Protein AF-A0A1C4EZI8-F1 (afdb_monomer_lite)

Radius of gyration: 22.58 Å; chains: 1; bounding box: 58×62×44 Å

Secondary structure (DSSP, 8-state):
-----------------------SSSSHHHHHHHHHHHHHHHTT---SS-HHHHHHHHHHHHHHHHHHHHHHHHHHTTT---HHHHHHHHHHHHHHHHHHHHHHHHH---HHHHHHHHHHHHHHHHHHHTS----HHHHHHHTT-

Structure (mmCIF, N/CA/C/O backbone):
data_AF-A0A1C4EZI8-F1
#
_entry.id   AF-A0A1C4EZI8-F1
#
loop_
_atom_site.group_PDB
_atom_site.id
_atom_site.type_symbol
_atom_site.label_atom_id
_atom_site.label_alt_id
_atom_site.label_comp_id
_atom_site.label_asym_id
_atom_site.label_entity_id
_atom_site.label_seq_id
_atom_site.pdbx_PDB_ins_code
_atom_site.Cartn_x
_atom_site.Cartn_y
_atom_site.Cartn_z
_atom_site.occupancy
_atom_site.B_iso_or_equiv
_atom_site.auth_seq_id
_atom_site.auth_comp_id
_atom_site.auth_asym_id
_atom_site.au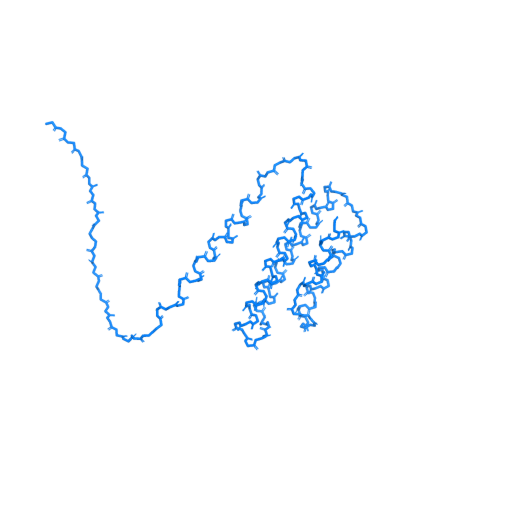th_atom_id
_atom_site.pdbx_PDB_model_num
ATOM 1 N N . MET A 1 1 ? 45.283 51.430 19.081 1.00 36.25 1 MET A N 1
ATOM 2 C CA . MET A 1 1 ? 44.035 50.821 19.601 1.00 36.25 1 MET A CA 1
ATOM 3 C C . MET A 1 1 ? 43.509 49.841 18.570 1.00 36.25 1 MET A C 1
ATOM 5 O O . MET A 1 1 ? 43.370 50.274 17.438 1.00 36.25 1 MET A O 1
ATOM 9 N N . LYS A 1 2 ? 43.105 48.635 19.016 1.00 31.86 2 LYS A N 1
ATOM 10 C CA . LYS A 1 2 ? 42.211 47.680 18.315 1.00 31.86 2 LYS A CA 1
ATOM 11 C C . LYS A 1 2 ? 42.808 47.044 17.046 1.00 31.86 2 LYS A C 1
ATOM 13 O O . LYS A 1 2 ? 43.626 47.663 16.393 1.00 31.86 2 LYS A O 1
ATOM 18 N N . LYS A 1 3 ? 42.437 45.855 16.580 1.00 32.88 3 LYS A N 1
ATOM 19 C CA . LYS A 1 3 ? 41.748 44.633 17.045 1.00 32.88 3 LYS A CA 1
ATOM 20 C C . LYS A 1 3 ? 41.974 43.638 15.880 1.00 32.88 3 LYS A C 1
ATOM 22 O O . LYS A 1 3 ? 42.198 44.068 14.754 1.00 32.88 3 LYS A O 1
ATOM 27 N N . TYR A 1 4 ? 41.919 42.347 16.189 1.00 38.25 4 TYR A N 1
ATOM 28 C CA . TYR A 1 4 ? 41.767 41.187 15.298 1.00 38.25 4 TYR A CA 1
ATOM 29 C C . TYR A 1 4 ? 41.019 41.446 13.975 1.00 38.25 4 TYR A C 1
ATOM 31 O O . TYR A 1 4 ? 40.077 42.234 13.969 1.00 38.25 4 TYR 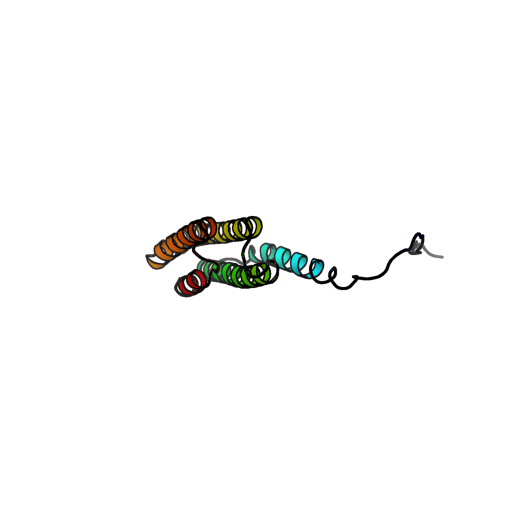A O 1
ATOM 39 N N . LEU A 1 5 ? 41.303 40.666 12.925 1.00 30.03 5 LEU A N 1
ATOM 40 C CA . LEU A 1 5 ? 40.493 39.488 12.560 1.00 30.03 5 LEU A CA 1
ATOM 41 C C . LEU A 1 5 ? 40.970 38.904 11.219 1.00 30.03 5 LEU A C 1
ATOM 43 O O . LEU A 1 5 ? 41.176 39.617 10.243 1.00 30.03 5 LEU A O 1
ATOM 47 N N . ILE A 1 6 ? 41.160 37.589 11.219 1.00 46.81 6 ILE A N 1
ATOM 48 C CA . ILE A 1 6 ? 41.520 36.754 10.075 1.00 46.81 6 ILE A CA 1
ATOM 49 C C . ILE A 1 6 ? 40.318 36.666 9.123 1.00 46.81 6 ILE A C 1
ATOM 51 O O . ILE A 1 6 ? 39.214 36.366 9.571 1.00 46.81 6 ILE A O 1
ATOM 55 N N . LEU A 1 7 ? 40.543 36.851 7.820 1.00 29.22 7 LEU A N 1
ATOM 56 C CA . LEU A 1 7 ? 39.623 36.412 6.770 1.00 29.22 7 LEU A CA 1
ATOM 57 C C . LEU A 1 7 ? 40.448 35.695 5.694 1.00 29.22 7 LEU A C 1
ATOM 59 O O . LEU A 1 7 ? 41.115 36.329 4.879 1.00 29.22 7 LEU A O 1
ATOM 63 N N . ILE A 1 8 ? 40.470 34.364 5.756 1.00 42.50 8 ILE A N 1
ATOM 64 C CA . ILE A 1 8 ? 41.073 33.511 4.729 1.00 42.50 8 ILE A CA 1
ATOM 65 C C . ILE A 1 8 ? 39.942 33.093 3.804 1.00 42.50 8 ILE A C 1
ATOM 67 O O . ILE A 1 8 ? 39.140 32.253 4.190 1.00 42.50 8 ILE A O 1
ATOM 71 N N . THR A 1 9 ? 39.910 33.629 2.592 1.00 43.56 9 THR A N 1
ATOM 72 C CA . THR A 1 9 ? 39.248 32.974 1.457 1.00 43.56 9 THR A CA 1
ATOM 73 C C . THR A 1 9 ? 39.896 33.456 0.164 1.00 43.56 9 THR A C 1
ATOM 75 O O . THR A 1 9 ? 39.441 34.421 -0.442 1.00 43.56 9 THR A O 1
ATOM 78 N N . SER A 1 10 ? 40.958 32.763 -0.242 1.00 32.59 10 SER A N 1
ATOM 79 C CA . SER A 1 10 ? 41.497 32.774 -1.608 1.00 32.59 10 SER A CA 1
ATOM 80 C C . SER A 1 10 ? 41.903 31.325 -1.893 1.00 32.59 10 SER A C 1
ATOM 82 O O . SER A 1 10 ? 42.758 30.792 -1.195 1.00 32.59 10 SER A O 1
ATOM 84 N N . ILE A 1 11 ? 41.099 30.552 -2.623 1.00 44.12 11 ILE A N 1
ATOM 85 C CA . ILE A 1 11 ? 41.038 30.464 -4.092 1.00 44.12 11 ILE A CA 1
ATOM 86 C C . ILE A 1 11 ? 42.355 29.953 -4.704 1.00 44.12 11 ILE A C 1
ATOM 88 O O . ILE A 1 11 ? 43.402 30.578 -4.558 1.00 44.12 11 ILE A O 1
ATOM 92 N N . SER A 1 12 ? 42.187 28.867 -5.473 1.00 41.97 12 SER A N 1
ATOM 93 C CA . SER A 1 12 ? 43.045 28.298 -6.528 1.00 41.97 12 SER A CA 1
ATOM 94 C C . SER A 1 12 ? 44.045 27.206 -6.146 1.00 41.97 12 SER A C 1
ATOM 96 O O . SER A 1 12 ? 45.030 27.469 -5.468 1.00 41.97 12 SER A O 1
ATOM 98 N N . LEU A 1 13 ? 43.858 26.013 -6.730 1.00 34.16 13 LEU A N 1
ATOM 99 C CA . LEU A 1 13 ? 44.668 25.517 -7.866 1.00 34.16 13 LEU A CA 1
ATOM 100 C C . LEU A 1 13 ? 44.028 24.209 -8.408 1.00 34.16 13 LEU A C 1
ATOM 102 O O . LEU A 1 13 ? 43.772 23.307 -7.622 1.00 34.16 13 LEU A O 1
ATOM 106 N N . PHE A 1 14 ? 43.530 24.145 -9.658 1.00 38.84 14 PHE A N 1
ATOM 107 C CA . PHE A 1 14 ? 44.264 23.805 -10.909 1.00 38.84 14 PHE A CA 1
ATOM 108 C C . PHE A 1 14 ? 44.932 22.411 -10.803 1.00 38.84 14 PHE A C 1
ATOM 110 O O . PHE A 1 14 ? 45.728 22.214 -9.898 1.00 38.84 14 PHE A O 1
ATOM 117 N N . LEU A 1 15 ? 44.689 21.375 -11.622 1.00 38.09 15 LEU A N 1
ATOM 118 C CA . LEU A 1 15 ? 44.482 21.181 -13.076 1.00 38.09 15 LEU A CA 1
ATOM 119 C C . LEU A 1 15 ? 43.837 19.779 -13.283 1.00 38.09 15 LEU A C 1
ATOM 121 O O . LEU A 1 15 ? 43.924 18.956 -12.384 1.00 38.09 15 LEU A O 1
ATOM 125 N N . GLY A 1 16 ? 43.231 19.384 -14.405 1.00 32.84 16 GLY A N 1
ATOM 126 C CA . GLY A 1 16 ? 43.373 19.852 -15.777 1.00 32.84 16 GLY A CA 1
ATOM 127 C C . GLY A 1 16 ? 42.277 19.290 -16.695 1.00 32.84 16 GLY A C 1
ATOM 128 O O . GLY A 1 16 ? 41.612 18.306 -16.388 1.00 32.84 16 GLY A O 1
ATOM 129 N N . LEU A 1 17 ? 42.103 19.994 -17.811 1.00 42.28 17 LEU A N 1
ATOM 130 C CA . LEU A 1 17 ? 41.133 19.783 -18.885 1.00 42.28 17 LEU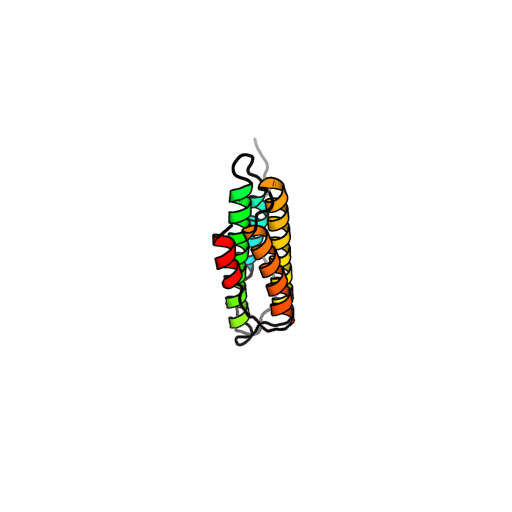 A CA 1
ATOM 131 C C . LEU A 1 17 ? 41.415 18.520 -19.717 1.00 42.28 17 LEU A C 1
ATOM 133 O O . LEU A 1 17 ? 42.571 18.260 -20.035 1.00 42.28 17 LEU A O 1
ATOM 137 N N . THR A 1 18 ? 40.365 17.828 -20.180 1.00 43.34 18 THR A N 1
ATOM 138 C CA . THR A 1 18 ? 40.073 17.584 -21.617 1.00 43.34 18 THR A CA 1
ATOM 139 C C . THR A 1 18 ? 38.711 16.881 -21.808 1.00 43.34 18 THR A C 1
ATOM 141 O O . THR A 1 18 ? 38.456 15.879 -21.155 1.00 43.34 18 THR A O 1
ATOM 144 N N . GLY A 1 19 ? 37.886 17.401 -22.736 1.00 33.75 19 GLY A N 1
ATOM 145 C CA . GLY A 1 19 ? 36.657 16.785 -23.294 1.00 33.75 19 GLY A CA 1
ATOM 146 C C . GLY A 1 19 ? 35.383 17.066 -22.485 1.00 33.75 19 GLY A C 1
ATOM 147 O O . GLY A 1 19 ? 35.177 16.435 -21.465 1.00 33.75 19 GLY A O 1
ATOM 148 N N . CYS A 1 20 ? 34.657 18.162 -22.723 1.00 42.28 20 CYS A N 1
ATOM 149 C CA . CYS A 1 20 ? 33.568 18.328 -23.704 1.00 42.28 20 CYS A CA 1
ATOM 150 C C . CYS A 1 20 ? 32.371 17.385 -23.466 1.00 42.28 20 CYS A C 1
ATOM 152 O O . CYS A 1 20 ? 32.491 16.181 -23.662 1.00 42.28 20 CYS A O 1
ATOM 154 N N . ASP A 1 21 ? 31.255 18.034 -23.129 1.00 43.88 21 ASP A N 1
ATOM 155 C CA . ASP A 1 21 ? 29.858 17.590 -23.053 1.00 43.88 21 ASP A CA 1
ATOM 156 C C . ASP A 1 21 ? 29.365 16.911 -21.756 1.00 43.88 21 ASP A C 1
ATOM 158 O O . ASP A 1 21 ? 30.046 16.115 -21.124 1.00 43.88 21 ASP A O 1
ATOM 162 N N . ASP A 1 22 ? 28.158 17.334 -21.359 1.00 43.84 22 ASP A N 1
ATOM 163 C CA . ASP A 1 22 ? 27.300 16.860 -20.260 1.00 43.84 22 ASP A CA 1
ATOM 164 C C . ASP A 1 22 ? 27.519 17.425 -18.843 1.00 43.84 22 ASP A C 1
ATOM 166 O O . ASP A 1 22 ? 27.624 16.713 -17.847 1.00 43.84 22 ASP A O 1
ATOM 170 N N . ALA A 1 23 ? 27.460 18.756 -18.717 1.00 45.12 23 ALA A N 1
ATOM 171 C CA . ALA A 1 23 ? 27.257 19.445 -17.433 1.00 45.12 23 ALA A CA 1
ATOM 172 C C . ALA A 1 23 ? 25.806 19.934 -17.228 1.00 45.12 23 ALA A C 1
ATOM 174 O O . ALA A 1 23 ? 25.604 21.021 -16.686 1.00 45.12 23 ALA A O 1
ATOM 175 N N . HIS A 1 24 ? 24.797 19.166 -17.660 1.00 41.69 24 HIS A N 1
ATOM 176 C CA . HIS A 1 24 ? 23.386 19.547 -17.476 1.00 41.69 24 HIS A CA 1
ATOM 177 C C . HIS A 1 24 ? 22.555 18.662 -16.528 1.00 41.69 24 HIS A C 1
ATOM 179 O O . HIS A 1 24 ? 21.533 19.146 -16.046 1.00 41.69 24 HIS A O 1
ATOM 185 N N . ASP A 1 25 ? 23.023 17.475 -16.123 1.00 47.84 25 ASP A N 1
ATOM 186 C CA . ASP A 1 25 ? 22.173 16.534 -15.360 1.00 47.84 25 ASP A CA 1
ATOM 187 C C . ASP A 1 25 ? 22.507 16.361 -13.870 1.00 47.84 25 ASP A C 1
ATOM 189 O O . ASP A 1 25 ? 21.792 15.677 -13.137 1.00 47.84 25 ASP A O 1
ATOM 193 N N . GLN A 1 26 ? 23.538 17.028 -13.345 1.00 44.41 26 GLN A N 1
ATOM 194 C CA . GLN A 1 26 ? 23.938 16.831 -11.940 1.00 44.41 26 GLN A CA 1
ATOM 195 C C . GLN A 1 26 ? 23.260 17.777 -10.931 1.00 44.41 26 GLN A C 1
ATOM 197 O O . GLN A 1 26 ? 23.328 17.551 -9.719 1.00 44.41 26 GLN A O 1
ATOM 202 N N . ALA A 1 27 ? 22.563 18.816 -11.400 1.00 41.97 27 ALA A N 1
ATOM 203 C CA . ALA A 1 27 ? 21.893 19.780 -10.524 1.00 41.97 27 ALA A CA 1
ATOM 204 C C . ALA A 1 27 ? 20.515 19.300 -10.031 1.00 41.97 27 ALA A C 1
ATOM 206 O O . ALA A 1 27 ? 20.077 19.714 -8.959 1.00 41.97 27 ALA A O 1
ATOM 207 N N . ASN A 1 28 ? 19.848 18.395 -10.758 1.00 39.81 28 ASN A N 1
ATOM 208 C CA . ASN A 1 28 ? 18.471 18.005 -10.434 1.00 39.81 28 ASN A CA 1
ATOM 209 C C . ASN A 1 28 ? 18.385 16.881 -9.382 1.00 39.81 28 ASN A C 1
ATOM 211 O O . ASN A 1 28 ? 17.415 16.798 -8.630 1.00 39.81 28 ASN A O 1
ATOM 215 N N . ASN A 1 29 ? 19.434 16.060 -9.261 1.00 46.97 29 ASN A N 1
ATOM 216 C CA . ASN A 1 29 ? 19.462 14.927 -8.326 1.00 46.97 29 ASN A CA 1
ATOM 217 C C . ASN A 1 29 ? 19.900 15.305 -6.895 1.00 46.97 29 ASN A C 1
ATOM 219 O O . ASN A 1 29 ? 19.608 14.593 -5.933 1.00 46.97 29 ASN A O 1
ATOM 223 N N . THR A 1 30 ? 20.572 16.450 -6.734 1.00 36.09 30 THR A N 1
ATOM 224 C CA . THR A 1 30 ? 21.056 16.927 -5.423 1.00 36.09 30 THR A CA 1
ATOM 225 C C . THR A 1 30 ? 19.992 17.748 -4.680 1.00 36.09 30 THR A C 1
ATOM 227 O O . THR A 1 30 ? 19.939 17.739 -3.449 1.00 36.09 30 THR A O 1
ATOM 230 N N . ILE A 1 31 ? 19.098 18.416 -5.417 1.00 43.56 31 ILE A N 1
ATOM 231 C CA . ILE A 1 31 ? 18.042 19.259 -4.838 1.00 43.56 31 ILE A CA 1
ATOM 232 C C . ILE A 1 31 ? 16.848 18.400 -4.373 1.00 43.56 31 ILE A C 1
ATOM 234 O O . ILE A 1 31 ? 16.380 18.592 -3.255 1.00 43.56 31 ILE A O 1
ATOM 238 N N . LYS A 1 32 ? 16.444 17.360 -5.126 1.00 42.97 32 LYS A N 1
ATOM 239 C CA . LYS A 1 32 ? 15.343 16.452 -4.725 1.00 42.97 32 LYS A CA 1
ATOM 240 C C . LYS A 1 32 ? 15.624 15.646 -3.442 1.00 42.97 32 LYS A C 1
ATOM 242 O O . LYS A 1 32 ? 14.764 15.560 -2.570 1.00 42.97 32 LYS A O 1
ATOM 247 N N . ASN A 1 33 ? 16.843 15.124 -3.272 1.00 44.75 33 ASN A N 1
ATOM 248 C CA . ASN A 1 33 ? 17.201 14.285 -2.113 1.00 44.75 33 ASN A CA 1
ATOM 249 C C . ASN A 1 33 ? 17.286 15.048 -0.775 1.00 44.75 33 ASN A C 1
ATOM 251 O O . ASN A 1 33 ? 17.175 14.452 0.301 1.00 44.75 33 ASN A O 1
ATOM 255 N N . THR A 1 34 ? 17.499 16.365 -0.818 1.00 38.19 34 THR A N 1
ATOM 256 C CA . THR A 1 34 ? 17.635 17.190 0.395 1.00 38.19 34 THR A CA 1
ATOM 257 C C . THR A 1 34 ? 16.265 17.567 0.974 1.00 38.19 34 THR A C 1
ATOM 259 O O . THR A 1 34 ? 16.104 17.618 2.196 1.00 38.19 34 THR A O 1
ATOM 262 N N . ASP A 1 35 ? 15.250 17.735 0.123 1.00 43.72 35 ASP A N 1
ATOM 263 C CA . ASP A 1 35 ? 13.887 18.065 0.550 1.00 43.72 35 ASP A CA 1
ATOM 264 C C . ASP A 1 35 ? 13.111 16.830 1.038 1.00 43.72 35 ASP A C 1
ATOM 266 O O . ASP A 1 35 ? 12.433 16.899 2.065 1.00 43.72 35 ASP A O 1
ATOM 270 N N . GLN A 1 36 ? 13.295 15.661 0.412 1.00 45.19 36 GLN A N 1
ATOM 271 C CA . GLN A 1 36 ? 12.641 14.412 0.839 1.00 45.19 36 GLN A CA 1
ATOM 272 C C . GLN A 1 36 ? 13.071 13.956 2.246 1.00 45.19 36 GLN A C 1
ATOM 274 O O . GLN A 1 36 ? 12.238 13.547 3.062 1.00 45.19 36 GLN A O 1
ATOM 279 N N . ASN A 1 37 ? 14.357 14.095 2.585 1.00 40.94 37 ASN A N 1
ATOM 280 C CA . ASN A 1 37 ? 14.862 13.767 3.923 1.00 40.94 37 ASN A CA 1
ATOM 281 C C . ASN A 1 37 ? 14.383 14.764 4.997 1.00 40.94 37 ASN A C 1
ATOM 283 O O . ASN A 1 37 ? 14.125 14.373 6.139 1.00 40.94 37 ASN A O 1
ATOM 287 N N . ASN A 1 38 ? 14.191 16.038 4.640 1.00 40.84 38 ASN A N 1
ATOM 288 C CA . ASN A 1 38 ? 13.640 17.047 5.549 1.00 40.84 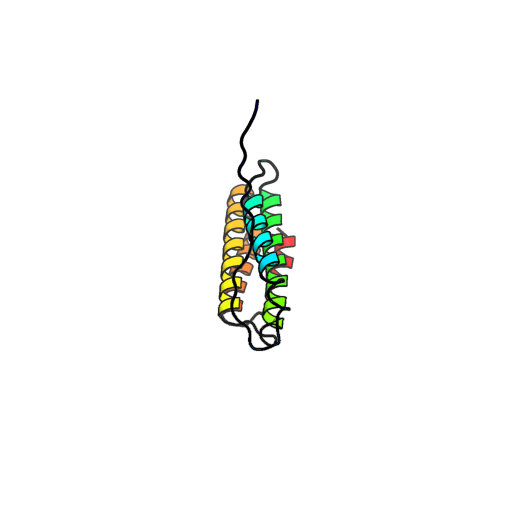38 ASN A CA 1
ATOM 289 C C . ASN A 1 38 ? 12.126 16.892 5.768 1.00 40.84 38 ASN A C 1
ATOM 291 O O . ASN A 1 38 ? 11.644 17.161 6.871 1.00 40.84 38 ASN A O 1
ATOM 295 N N . ILE A 1 39 ? 11.380 16.401 4.773 1.00 46.59 39 ILE A N 1
ATOM 296 C CA . ILE A 1 39 ? 9.953 16.070 4.915 1.00 46.59 39 ILE A CA 1
ATOM 297 C C . ILE A 1 39 ? 9.777 14.851 5.833 1.00 46.59 39 ILE A C 1
ATOM 299 O O . ILE A 1 39 ? 9.007 14.928 6.791 1.00 46.59 39 ILE A O 1
ATOM 303 N N . LYS A 1 40 ? 10.557 13.773 5.636 1.00 48.69 40 LYS A N 1
ATOM 304 C CA . LYS A 1 40 ? 10.527 12.582 6.514 1.00 48.69 40 LYS A CA 1
ATOM 305 C C . LYS A 1 40 ? 10.837 12.920 7.986 1.00 48.69 40 LYS A C 1
ATOM 307 O O . LYS A 1 40 ? 10.296 12.276 8.882 1.00 48.69 40 LYS A O 1
ATOM 312 N N . THR A 1 41 ? 11.650 13.950 8.248 1.00 43.16 41 THR A N 1
ATOM 313 C CA . THR A 1 41 ? 12.110 14.305 9.607 1.00 43.16 41 THR A CA 1
ATOM 314 C C . THR A 1 41 ? 11.209 15.323 10.330 1.00 43.16 41 THR A C 1
ATOM 316 O O . THR A 1 41 ? 10.998 15.200 11.535 1.00 43.16 41 THR A O 1
ATOM 319 N N . ASN A 1 42 ? 10.620 16.303 9.629 1.00 40.38 42 ASN A N 1
ATOM 320 C CA . ASN A 1 42 ? 9.789 17.353 10.255 1.00 40.38 42 ASN A CA 1
ATOM 321 C C . ASN A 1 42 ? 8.368 16.902 10.640 1.00 40.38 42 ASN A C 1
ATOM 323 O O . ASN A 1 42 ? 7.675 17.576 11.402 1.00 40.38 42 ASN A O 1
ATOM 327 N N . ILE A 1 43 ? 7.939 15.748 10.140 1.00 53.03 43 ILE A N 1
ATOM 328 C CA . ILE A 1 43 ? 6.591 15.199 10.304 1.00 53.03 43 ILE A CA 1
ATOM 329 C C . ILE A 1 43 ? 6.339 14.593 11.708 1.00 53.03 43 ILE A C 1
ATOM 331 O O . ILE A 1 43 ? 5.198 14.508 12.158 1.00 53.03 43 ILE A O 1
ATOM 335 N N . ALA A 1 44 ? 7.386 14.240 12.461 1.00 47.22 44 ALA A N 1
ATOM 336 C CA . ALA A 1 44 ? 7.270 13.517 13.735 1.00 47.22 44 ALA A CA 1
ATOM 337 C C . ALA A 1 44 ? 6.820 14.350 14.966 1.00 47.22 44 ALA A C 1
ATOM 339 O O . ALA A 1 44 ? 6.642 13.775 16.038 1.00 47.22 44 ALA A O 1
ATOM 340 N N . ASN A 1 45 ? 6.635 15.674 14.856 1.00 41.88 45 ASN A N 1
ATOM 341 C CA . ASN A 1 45 ? 6.682 16.580 16.020 1.00 41.88 45 ASN A CA 1
ATOM 342 C C . ASN A 1 45 ? 5.424 17.433 16.334 1.00 41.88 45 ASN A C 1
ATOM 344 O O . ASN A 1 45 ? 5.581 18.495 16.932 1.00 41.88 45 ASN A O 1
ATOM 348 N N . ASN A 1 46 ? 4.179 17.029 16.023 1.00 41.72 46 ASN A N 1
ATOM 349 C CA . ASN A 1 46 ? 3.005 17.839 16.435 1.00 41.72 46 ASN A CA 1
ATOM 350 C C . ASN A 1 46 ? 1.854 17.065 17.116 1.00 41.72 46 ASN A C 1
ATOM 352 O O . ASN A 1 46 ? 1.177 16.252 16.498 1.00 41.72 46 ASN A O 1
ATOM 356 N N . GLN A 1 47 ? 1.626 17.378 18.400 1.00 44.22 47 GLN A N 1
ATOM 357 C CA . GLN A 1 47 ? 0.818 16.666 19.407 1.00 44.22 47 GLN A CA 1
ATOM 358 C C . GLN A 1 47 ? -0.712 16.948 19.400 1.00 44.22 47 GLN A C 1
ATOM 360 O O . GLN A 1 47 ? -1.135 18.094 19.517 1.00 44.22 47 GLN A O 1
ATOM 365 N N . SER A 1 48 ? -1.516 15.868 19.496 1.00 51.72 48 SER A N 1
ATOM 366 C CA . SER A 1 48 ? -2.456 15.565 20.613 1.00 51.72 48 SER A CA 1
ATOM 367 C C . SER A 1 48 ? -3.987 15.770 20.492 1.00 51.72 48 SER A C 1
ATOM 369 O O . SER A 1 48 ? -4.703 15.587 21.473 1.00 51.72 48 SER A O 1
ATOM 371 N N . SER A 1 49 ? -4.556 16.002 19.314 1.00 47.25 49 SER A N 1
ATOM 372 C CA . SER A 1 49 ? -5.992 15.695 19.060 1.00 47.25 49 SER A CA 1
ATOM 373 C C . SER A 1 49 ? -6.252 15.240 17.624 1.00 47.25 49 SER A C 1
ATOM 375 O O . SER A 1 49 ? -7.384 14.947 17.247 1.00 47.25 49 SER A O 1
ATOM 377 N N . ASN A 1 50 ? -5.190 15.188 16.826 1.00 62.72 50 ASN A N 1
ATOM 378 C CA . ASN A 1 50 ? -5.235 15.024 15.386 1.00 62.72 50 ASN A CA 1
ATOM 379 C C . ASN A 1 50 ? -4.399 13.820 14.940 1.00 62.72 50 ASN A C 1
ATOM 381 O O . ASN A 1 50 ? -4.163 13.662 13.756 1.00 62.72 50 ASN A O 1
ATOM 385 N N . ASP A 1 51 ? -3.920 12.983 15.867 1.00 81.19 51 ASP A N 1
ATOM 386 C CA . ASP A 1 51 ? -2.959 11.923 15.556 1.00 81.19 51 ASP A CA 1
ATOM 387 C C . ASP A 1 51 ? -3.524 10.910 14.543 1.00 81.19 51 ASP A C 1
ATOM 389 O O . ASP A 1 51 ? -2.791 10.427 13.694 1.00 81.19 51 ASP A O 1
ATOM 393 N N . VAL A 1 52 ? -4.826 10.605 14.601 1.00 86.88 52 VAL A N 1
ATOM 394 C CA . VAL A 1 52 ? -5.502 9.708 13.643 1.00 86.88 52 VAL A CA 1
ATOM 395 C C . VAL A 1 52 ? -5.527 10.325 12.242 1.00 86.88 52 VAL A C 1
ATOM 397 O O . VAL A 1 52 ? -5.086 9.694 11.288 1.00 86.88 52 VAL A O 1
ATOM 400 N N . GLU A 1 53 ? -5.984 11.568 12.110 1.00 90.50 53 GLU A N 1
ATOM 401 C CA . GLU A 1 53 ? -6.055 12.271 10.821 1.00 90.50 53 GLU A CA 1
ATOM 402 C C . GLU A 1 53 ? -4.664 12.618 10.269 1.00 90.50 53 GLU A C 1
ATOM 404 O O . GLU A 1 53 ? -4.427 12.514 9.071 1.00 90.50 53 GLU A O 1
ATOM 409 N N . GLN A 1 54 ? -3.698 12.941 11.132 1.00 88.06 54 GLN A N 1
ATOM 410 C CA . GLN A 1 54 ? -2.293 13.089 10.749 1.00 88.06 54 GLN A CA 1
ATOM 411 C C . GLN A 1 54 ? -1.734 11.777 10.200 1.00 88.06 54 GLN A C 1
ATOM 413 O O . GLN A 1 54 ? -1.082 11.790 9.163 1.00 88.06 54 GLN A O 1
ATOM 418 N N . LEU A 1 55 ? -2.012 10.639 10.844 1.00 90.44 55 LEU A N 1
ATOM 419 C CA . LEU A 1 55 ? -1.588 9.329 10.347 1.00 90.44 55 LEU A CA 1
ATOM 420 C C . LEU A 1 55 ? -2.213 9.008 8.985 1.00 90.44 55 LEU A C 1
ATOM 422 O O . LEU A 1 55 ? -1.499 8.550 8.095 1.00 90.44 55 LEU A O 1
ATOM 426 N N . LYS A 1 56 ? -3.508 9.288 8.794 1.00 92.81 56 LYS A N 1
ATOM 427 C CA . LYS A 1 56 ? -4.168 9.156 7.484 1.00 92.81 56 LYS A CA 1
ATOM 428 C C . LYS A 1 56 ? -3.542 10.074 6.437 1.00 92.81 56 LYS A C 1
ATOM 430 O O . LYS A 1 56 ? -3.307 9.650 5.308 1.00 92.81 56 LYS A O 1
ATOM 435 N N . SER A 1 57 ? -3.232 11.314 6.811 1.00 91.44 57 SER A N 1
ATOM 436 C CA . SER A 1 57 ? -2.544 12.263 5.937 1.00 91.44 57 SER A CA 1
ATOM 437 C C . SER A 1 57 ? -1.138 11.778 5.577 1.00 91.44 57 SER A C 1
ATOM 439 O O . SER A 1 57 ? -0.763 11.858 4.414 1.00 91.44 57 SER A O 1
ATOM 441 N N . PHE A 1 58 ? -0.380 11.199 6.513 1.00 89.88 58 PHE A N 1
ATOM 442 C CA . PHE A 1 58 ? 0.936 10.625 6.214 1.00 89.88 58 PHE A CA 1
ATOM 443 C C . PHE A 1 58 ? 0.846 9.422 5.287 1.00 89.88 58 PHE A C 1
ATOM 445 O O . PHE A 1 58 ? 1.648 9.327 4.365 1.00 89.88 58 PHE A O 1
ATOM 452 N N . ILE A 1 59 ? -0.134 8.541 5.491 1.00 94.31 59 ILE A N 1
ATOM 453 C CA . ILE A 1 59 ? -0.387 7.418 4.585 1.00 94.31 59 ILE A CA 1
ATOM 454 C C . ILE A 1 59 ? -0.640 7.932 3.163 1.00 94.31 59 ILE A C 1
ATOM 456 O O . ILE A 1 59 ? 0.037 7.491 2.239 1.00 94.31 59 ILE A O 1
ATOM 460 N N . ASN A 1 60 ? -1.552 8.895 2.998 1.00 94.62 60 ASN A N 1
ATOM 461 C CA . ASN A 1 60 ? -1.848 9.475 1.686 1.00 94.62 60 ASN A CA 1
ATOM 462 C C . ASN A 1 60 ? -0.620 10.157 1.069 1.00 94.62 60 ASN A C 1
ATOM 464 O O . ASN A 1 60 ? -0.310 9.905 -0.087 1.00 94.62 60 ASN A O 1
ATOM 468 N N . ASN A 1 61 ? 0.130 10.945 1.844 1.00 92.00 61 ASN A N 1
ATOM 469 C CA . ASN A 1 61 ? 1.322 11.630 1.341 1.00 92.00 61 ASN A CA 1
ATOM 470 C C . ASN A 1 61 ? 2.403 10.654 0.860 1.00 92.00 61 ASN A C 1
ATOM 472 O O . ASN A 1 61 ? 3.009 10.900 -0.178 1.00 92.00 61 ASN A O 1
ATOM 476 N N . ILE A 1 62 ? 2.647 9.562 1.594 1.00 92.75 62 ILE A N 1
ATOM 477 C CA . ILE A 1 62 ? 3.618 8.538 1.180 1.00 92.75 62 ILE A CA 1
ATOM 478 C C . ILE A 1 62 ? 3.161 7.887 -0.123 1.00 92.75 62 ILE A C 1
ATOM 480 O O . ILE A 1 62 ? 3.962 7.747 -1.037 1.00 92.75 62 ILE A O 1
ATOM 484 N N . LEU A 1 63 ? 1.881 7.516 -0.226 1.00 96.19 63 LEU A N 1
ATOM 485 C CA . LEU A 1 63 ? 1.358 6.868 -1.428 1.00 96.19 63 LEU A CA 1
ATOM 486 C C . LEU A 1 63 ? 1.378 7.791 -2.648 1.00 96.19 63 LEU A C 1
ATOM 488 O O . LEU A 1 63 ? 1.758 7.344 -3.720 1.00 96.19 63 LEU A O 1
ATOM 492 N N . SER A 1 64 ? 1.024 9.068 -2.492 1.00 93.75 64 SER A N 1
ATOM 493 C CA . SER A 1 64 ? 1.089 10.044 -3.584 1.00 93.75 64 SER A CA 1
ATOM 494 C C . SER A 1 64 ? 2.521 10.308 -4.045 1.00 93.75 64 SER A C 1
ATOM 496 O O . SER A 1 64 ? 2.768 10.355 -5.242 1.00 93.75 64 SER A O 1
ATOM 498 N N . GLN A 1 65 ? 3.477 10.431 -3.117 1.00 93.44 65 GLN A N 1
ATOM 499 C CA . GLN A 1 65 ? 4.893 10.559 -3.483 1.00 93.44 65 GLN A CA 1
ATOM 500 C C . GLN A 1 65 ? 5.400 9.309 -4.202 1.00 93.44 65 GLN A C 1
ATOM 502 O O . GLN A 1 65 ? 6.095 9.421 -5.205 1.00 93.44 65 GLN A O 1
ATOM 507 N N . LEU A 1 66 ? 5.023 8.128 -3.713 1.00 96.00 66 LEU A N 1
ATOM 508 C CA . LEU A 1 66 ? 5.408 6.863 -4.323 1.00 96.00 66 LEU A CA 1
ATOM 509 C C . LEU A 1 66 ? 4.846 6.714 -5.744 1.00 96.00 66 LEU A C 1
ATOM 511 O O . LEU A 1 66 ? 5.532 6.188 -6.612 1.00 96.00 66 LEU A O 1
ATOM 515 N N . ASP A 1 67 ? 3.627 7.190 -5.997 1.00 96.31 67 ASP A N 1
ATOM 516 C CA . ASP A 1 67 ? 3.018 7.192 -7.333 1.00 96.31 67 ASP A CA 1
ATOM 517 C C . ASP A 1 67 ? 3.828 8.049 -8.319 1.00 96.31 67 ASP A C 1
ATOM 519 O O . ASP A 1 67 ? 4.210 7.572 -9.388 1.00 96.31 67 ASP A O 1
ATOM 523 N N . GLU A 1 68 ? 4.207 9.266 -7.910 1.00 94.50 68 GLU A N 1
ATOM 524 C CA . GLU A 1 68 ? 5.084 10.147 -8.695 1.00 94.50 68 GLU A CA 1
ATOM 525 C C . GLU A 1 68 ? 6.471 9.519 -8.935 1.00 94.50 68 GLU A C 1
ATOM 527 O O . GLU A 1 68 ? 7.024 9.597 -10.034 1.00 94.50 68 GLU A O 1
ATOM 532 N N . GLU A 1 69 ? 7.057 8.877 -7.920 1.00 93.19 69 GLU A N 1
ATOM 533 C CA . GLU A 1 69 ? 8.354 8.199 -8.041 1.00 93.19 69 GLU A CA 1
ATOM 534 C C . GLU A 1 69 ? 8.295 7.003 -8.994 1.00 93.19 69 GLU A C 1
ATOM 536 O O . GLU A 1 69 ? 9.206 6.817 -9.802 1.00 93.19 69 GLU A O 1
ATOM 541 N N . ILE A 1 70 ? 7.212 6.227 -8.949 1.00 93.44 70 ILE A N 1
ATOM 542 C CA . ILE A 1 70 ? 6.969 5.106 -9.857 1.00 93.44 70 ILE A CA 1
ATOM 543 C C . ILE A 1 70 ? 6.878 5.586 -11.307 1.00 93.44 70 ILE A C 1
ATOM 545 O O . ILE A 1 70 ? 7.451 4.945 -12.191 1.00 93.44 70 ILE A O 1
ATOM 549 N N . GLU A 1 71 ? 6.183 6.693 -11.575 1.00 94.81 71 GLU A N 1
ATOM 550 C CA . GLU A 1 71 ? 6.131 7.286 -12.917 1.00 94.81 71 GLU A CA 1
ATOM 551 C C . GLU A 1 71 ? 7.530 7.673 -13.407 1.00 94.81 71 GLU A C 1
ATOM 553 O O . GLU A 1 71 ? 7.942 7.236 -14.483 1.00 94.81 71 GLU A O 1
ATOM 558 N N . ILE A 1 72 ? 8.307 8.377 -12.579 1.00 93.38 72 ILE A N 1
ATOM 559 C CA . ILE A 1 72 ? 9.687 8.765 -12.903 1.00 93.38 72 ILE A CA 1
ATOM 560 C C . ILE A 1 72 ? 10.559 7.530 -13.162 1.00 93.38 72 ILE A C 1
ATOM 562 O O . ILE A 1 72 ? 11.326 7.492 -14.126 1.00 93.38 72 ILE A O 1
ATOM 566 N N . TRP A 1 73 ? 10.467 6.497 -12.324 1.00 94.31 73 TRP A N 1
ATOM 567 C CA . TRP A 1 73 ? 11.252 5.278 -12.506 1.00 94.31 73 TRP A CA 1
ATOM 568 C C . TRP A 1 73 ? 10.894 4.547 -13.791 1.00 94.31 73 TRP A C 1
ATOM 570 O O . TRP A 1 73 ? 11.808 4.080 -14.467 1.00 94.31 73 TRP A O 1
ATOM 580 N N . LYS A 1 74 ? 9.614 4.494 -14.170 1.00 91.12 74 LYS A N 1
ATOM 581 C CA . LYS A 1 74 ? 9.204 3.942 -15.466 1.00 91.12 74 LYS A CA 1
ATOM 582 C C . LYS A 1 74 ? 9.791 4.762 -16.613 1.00 91.12 74 LYS A C 1
ATOM 584 O O . LYS A 1 74 ? 10.405 4.185 -17.501 1.00 91.12 74 LYS A O 1
ATOM 589 N N . GLU A 1 75 ? 9.699 6.091 -16.573 1.00 94.00 75 GLU A N 1
ATOM 590 C CA . GLU A 1 75 ? 10.288 6.961 -17.606 1.00 94.00 75 GLU A CA 1
ATOM 591 C C . GLU A 1 75 ? 11.803 6.760 -17.765 1.00 94.00 75 GLU A C 1
ATOM 593 O O . GLU A 1 75 ? 12.326 6.821 -18.875 1.00 94.00 75 GLU A O 1
ATOM 598 N N . THR A 1 76 ? 12.506 6.484 -16.664 1.00 91.88 76 THR A N 1
ATOM 599 C CA . THR A 1 76 ? 13.968 6.312 -16.664 1.00 91.88 76 THR A CA 1
ATOM 600 C C . THR A 1 76 ? 14.414 4.910 -17.108 1.00 91.88 76 THR A C 1
ATOM 602 O O . THR A 1 76 ? 15.576 4.720 -17.459 1.00 91.88 76 THR A O 1
ATOM 605 N N . ASN A 1 77 ? 13.513 3.925 -17.094 1.00 90.88 77 ASN A N 1
ATOM 606 C CA . ASN A 1 77 ? 13.799 2.513 -17.369 1.00 90.88 77 ASN A CA 1
ATOM 607 C C . ASN A 1 77 ? 12.944 1.982 -18.539 1.00 90.88 77 ASN A C 1
ATOM 609 O O . ASN A 1 77 ? 12.356 0.905 -18.451 1.00 90.88 77 ASN A O 1
ATOM 613 N N . ASP A 1 78 ? 12.835 2.751 -19.625 1.00 91.00 78 ASP A N 1
ATOM 614 C CA . ASP A 1 78 ? 12.129 2.354 -20.856 1.00 91.00 78 ASP A CA 1
ATOM 615 C C . ASP A 1 78 ? 10.660 1.919 -20.649 1.00 91.00 78 ASP A C 1
ATOM 617 O O . ASP A 1 78 ? 10.108 1.113 -21.399 1.00 91.00 78 ASP A O 1
ATOM 621 N N . GLY A 1 79 ? 9.999 2.486 -19.641 1.00 89.38 79 GLY A N 1
ATOM 622 C CA . GLY A 1 79 ? 8.607 2.215 -19.289 1.00 89.38 79 GLY A CA 1
ATOM 623 C C . GLY A 1 79 ? 8.407 1.087 -18.275 1.00 89.38 79 GLY A C 1
ATOM 624 O O . GLY A 1 79 ? 7.263 0.817 -17.915 1.00 89.38 79 GLY A O 1
ATOM 625 N N . GLU A 1 80 ? 9.473 0.449 -17.787 1.00 91.00 80 GLU A N 1
ATOM 626 C CA . GLU A 1 80 ? 9.389 -0.713 -16.896 1.00 91.00 80 GLU A CA 1
ATOM 627 C C . GLU A 1 80 ? 10.012 -0.448 -15.519 1.00 91.00 80 GLU A C 1
ATOM 629 O O . GLU A 1 80 ? 10.910 0.369 -15.356 1.00 91.00 80 GLU A O 1
ATOM 634 N N . LEU A 1 81 ? 9.547 -1.155 -14.488 1.00 93.38 81 LEU A N 1
ATOM 635 C CA . LEU A 1 81 ? 10.171 -1.116 -13.164 1.00 93.38 81 LEU A CA 1
ATOM 636 C C . LEU A 1 81 ? 11.226 -2.216 -13.066 1.00 93.38 81 LEU A C 1
ATOM 638 O O . LEU A 1 81 ? 10.932 -3.389 -13.297 1.00 93.38 81 LEU A O 1
ATOM 642 N N . ASN A 1 82 ? 12.448 -1.854 -12.675 1.00 93.12 82 ASN A N 1
ATOM 643 C CA . ASN A 1 82 ? 13.497 -2.834 -12.414 1.00 93.12 82 ASN A CA 1
ATOM 644 C C . ASN A 1 82 ? 13.447 -3.341 -10.957 1.00 93.12 82 ASN A C 1
ATOM 646 O O . ASN A 1 82 ? 12.677 -2.862 -10.121 1.00 93.12 82 ASN A O 1
ATOM 650 N N . GLN A 1 83 ? 14.294 -4.320 -10.632 1.00 94.56 83 GLN A N 1
ATOM 651 C CA . GLN A 1 83 ? 14.307 -4.950 -9.309 1.00 94.56 83 GLN A CA 1
ATOM 652 C C . GLN A 1 83 ? 14.644 -3.974 -8.164 1.00 94.56 83 GLN A C 1
ATOM 654 O O . GLN A 1 83 ? 14.101 -4.115 -7.066 1.00 94.56 83 GLN A O 1
ATOM 659 N N . ASP A 1 84 ? 15.505 -2.983 -8.404 1.00 93.94 84 ASP A N 1
ATOM 660 C CA . ASP A 1 84 ? 15.848 -1.976 -7.397 1.00 93.94 84 ASP A CA 1
ATOM 661 C C . ASP A 1 84 ? 14.678 -1.016 -7.154 1.00 93.94 84 ASP A C 1
ATOM 663 O O . ASP A 1 84 ? 14.409 -0.659 -6.005 1.00 93.94 84 ASP A O 1
ATOM 667 N N . ASN A 1 85 ? 13.920 -0.667 -8.202 1.00 94.25 85 ASN A N 1
ATOM 668 C CA . ASN A 1 85 ? 12.684 0.103 -8.052 1.00 94.25 85 ASN A CA 1
ATOM 669 C C . ASN A 1 85 ? 11.651 -0.678 -7.238 1.00 94.25 85 ASN A C 1
ATOM 671 O O . ASN A 1 85 ? 11.122 -0.151 -6.265 1.00 94.25 85 ASN A O 1
ATOM 675 N N . ILE A 1 86 ? 11.423 -1.954 -7.570 1.00 95.25 86 ILE A N 1
ATOM 676 C CA . ILE A 1 86 ? 10.498 -2.831 -6.829 1.00 95.25 86 ILE A CA 1
ATOM 677 C C . ILE A 1 86 ? 10.884 -2.904 -5.347 1.00 95.25 86 ILE A C 1
ATOM 679 O O . ILE A 1 86 ? 10.024 -2.834 -4.468 1.00 95.25 86 ILE A O 1
ATOM 683 N N . LYS A 1 87 ? 12.183 -2.988 -5.044 1.00 94.44 87 LYS A N 1
ATOM 684 C CA . LYS A 1 87 ? 12.666 -2.966 -3.662 1.00 94.44 87 LYS A CA 1
ATOM 685 C C . LYS A 1 87 ? 12.320 -1.651 -2.951 1.00 94.44 87 LYS A C 1
ATOM 687 O O . LYS A 1 87 ? 11.831 -1.707 -1.825 1.00 94.44 87 LYS A O 1
ATOM 692 N N . GLY A 1 88 ? 12.539 -0.503 -3.594 1.00 92.12 88 GLY A N 1
ATOM 693 C CA . GLY A 1 88 ? 12.169 0.812 -3.054 1.00 92.12 88 GLY A CA 1
ATOM 694 C C . GLY A 1 88 ? 10.667 0.925 -2.773 1.00 92.12 88 GLY A C 1
ATOM 695 O O . GLY A 1 88 ? 10.270 1.261 -1.658 1.00 92.12 88 GLY A O 1
ATOM 696 N N . ILE A 1 89 ? 9.837 0.507 -3.734 1.00 95.62 89 ILE A N 1
ATOM 697 C CA . ILE A 1 89 ? 8.373 0.452 -3.594 1.00 95.62 89 ILE A CA 1
ATOM 698 C C . ILE A 1 89 ? 7.975 -0.373 -2.366 1.00 95.62 89 ILE A C 1
ATOM 700 O O . ILE A 1 89 ? 7.197 0.076 -1.522 1.00 95.62 89 ILE A O 1
ATOM 704 N N . ASN A 1 90 ? 8.545 -1.568 -2.211 1.00 94.62 90 ASN A N 1
ATOM 705 C CA . ASN A 1 90 ? 8.225 -2.450 -1.090 1.00 94.62 90 ASN A CA 1
ATOM 706 C C . ASN A 1 90 ? 8.669 -1.886 0.268 1.00 94.62 90 ASN A C 1
ATOM 708 O O . ASN A 1 90 ? 8.014 -2.139 1.289 1.00 94.62 90 ASN A O 1
ATOM 712 N N . GLU A 1 91 ? 9.759 -1.117 0.309 1.00 94.19 91 GLU A N 1
ATOM 713 C CA . GLU A 1 91 ? 10.204 -0.415 1.513 1.00 94.19 91 GLU A CA 1
ATOM 714 C C . GLU A 1 91 ? 9.197 0.671 1.926 1.00 94.19 91 GLU A C 1
ATOM 716 O O . GLU A 1 91 ? 8.780 0.696 3.091 1.00 94.19 91 GLU A O 1
ATOM 721 N N . ASP A 1 92 ? 8.724 1.498 0.992 1.00 93.19 92 ASP A N 1
ATOM 722 C CA . ASP A 1 92 ? 7.736 2.545 1.279 1.00 93.19 92 ASP A CA 1
ATOM 723 C C . ASP A 1 92 ? 6.353 1.972 1.625 1.00 93.19 92 ASP A C 1
ATOM 725 O O . ASP A 1 92 ? 5.738 2.385 2.615 1.00 93.19 92 ASP A O 1
ATOM 729 N N . LEU A 1 93 ? 5.893 0.924 0.933 1.00 96.94 93 LEU A N 1
ATOM 730 C CA . LEU A 1 93 ? 4.666 0.208 1.311 1.00 96.94 93 LEU A CA 1
ATOM 731 C C . LEU A 1 93 ? 4.788 -0.453 2.697 1.00 96.94 93 LEU A C 1
ATOM 733 O O . LEU A 1 93 ? 3.830 -0.486 3.480 1.00 96.94 93 LEU A O 1
ATOM 737 N N . SER A 1 94 ? 5.984 -0.909 3.078 1.00 94.75 94 SER A N 1
ATOM 738 C CA . SER A 1 94 ? 6.249 -1.382 4.441 1.00 94.75 94 SER A CA 1
ATOM 739 C C . SER A 1 94 ? 6.186 -0.254 5.477 1.00 94.75 94 SER A C 1
ATOM 741 O O . SER A 1 94 ? 5.771 -0.494 6.617 1.00 94.75 94 SER A O 1
ATOM 743 N N . PHE A 1 95 ? 6.561 0.978 5.115 1.00 91.25 95 PHE A N 1
ATOM 744 C CA . PHE A 1 95 ? 6.334 2.155 5.956 1.00 91.25 95 PHE A CA 1
ATOM 745 C C . PHE A 1 95 ? 4.846 2.473 6.099 1.00 91.25 95 PHE A C 1
ATOM 747 O O . PHE A 1 95 ? 4.392 2.675 7.228 1.00 91.25 95 PHE A O 1
ATOM 754 N N . VAL A 1 96 ? 4.065 2.409 5.019 1.00 95.19 96 VAL A N 1
ATOM 755 C CA . VAL A 1 96 ? 2.599 2.547 5.079 1.00 95.19 96 VAL A CA 1
ATOM 756 C C . VAL A 1 96 ? 2.000 1.536 6.066 1.00 95.19 96 VAL A C 1
ATOM 758 O O . VAL A 1 96 ? 1.239 1.920 6.955 1.00 95.19 96 VAL A O 1
ATOM 761 N N . LEU A 1 97 ? 2.421 0.265 6.027 1.00 96.12 97 LEU A N 1
ATOM 762 C CA . LEU A 1 97 ? 1.970 -0.752 6.990 1.00 96.12 97 LEU A CA 1
ATOM 763 C C . LEU A 1 97 ? 2.313 -0.424 8.452 1.00 96.12 97 LEU A C 1
ATOM 765 O O . LEU A 1 97 ? 1.582 -0.841 9.357 1.00 96.12 97 LEU A O 1
ATOM 769 N N . LYS A 1 98 ? 3.414 0.291 8.720 1.00 92.38 98 LYS A N 1
ATOM 770 C CA . LYS A 1 98 ? 3.734 0.765 10.078 1.00 92.38 98 LYS A CA 1
ATOM 771 C C . LYS A 1 98 ? 2.726 1.824 10.521 1.00 92.38 98 LYS A C 1
ATOM 773 O O . LYS A 1 98 ? 2.180 1.696 11.614 1.00 92.38 98 LYS A O 1
ATOM 778 N N . TYR A 1 99 ? 2.420 2.803 9.671 1.00 92.06 99 TYR A N 1
ATOM 779 C CA . TYR A 1 99 ? 1.449 3.854 9.988 1.00 92.06 99 TYR A CA 1
ATOM 780 C C . TYR A 1 99 ? 0.019 3.325 10.121 1.00 92.06 99 TYR A C 1
ATOM 782 O O . TYR A 1 99 ? -0.694 3.739 11.030 1.00 92.06 99 TYR A O 1
ATOM 790 N N . VAL A 1 100 ? -0.370 2.330 9.322 1.00 95.06 100 VAL A N 1
ATOM 791 C CA . VAL A 1 100 ? -1.642 1.605 9.483 1.00 95.06 100 VAL A CA 1
ATOM 792 C C . VAL A 1 100 ? -1.744 0.940 10.857 1.00 95.06 100 VAL A C 1
ATOM 794 O O . VAL A 1 100 ? -2.784 1.018 11.502 1.00 95.06 100 VAL A O 1
ATOM 797 N N . LYS A 1 101 ? -0.667 0.319 11.357 1.00 93.56 101 LYS A N 1
ATOM 798 C CA . LYS A 1 101 ? -0.656 -0.266 12.712 1.00 93.56 101 LYS A CA 1
ATOM 799 C C . LYS A 1 101 ? -0.756 0.798 13.803 1.00 93.56 101 LYS A C 1
ATOM 801 O O . LYS A 1 101 ? -1.401 0.562 14.820 1.00 93.56 101 LYS A O 1
ATOM 806 N N . GLU A 1 102 ? -0.118 1.951 13.627 1.00 91.44 102 GLU A N 1
ATOM 807 C CA . GLU A 1 102 ? -0.276 3.072 14.562 1.00 91.44 102 GLU A CA 1
ATOM 808 C C . GLU A 1 102 ? -1.702 3.637 14.527 1.00 91.44 102 GLU A C 1
ATOM 810 O O . GLU A 1 102 ? -2.263 3.959 15.576 1.00 91.44 102 GLU A O 1
ATOM 815 N N . LEU A 1 103 ? -2.326 3.663 13.347 1.00 91.81 103 LEU A N 1
ATOM 816 C CA . LEU A 1 103 ? -3.724 4.043 13.174 1.00 91.81 103 LEU A CA 1
ATOM 817 C C . LEU A 1 103 ? -4.653 3.056 13.897 1.00 91.81 103 LEU A C 1
ATOM 819 O O . LEU A 1 103 ? -5.521 3.495 14.646 1.00 91.81 103 LEU A O 1
ATOM 823 N N . GLU A 1 104 ? -4.406 1.743 13.791 1.00 93.50 104 GLU A N 1
ATOM 824 C CA . GLU A 1 104 ? -5.137 0.707 14.547 1.00 93.50 104 GLU A CA 1
ATOM 825 C C . GLU A 1 104 ? -5.009 0.915 16.066 1.00 93.50 104 GLU A C 1
ATOM 827 O O . GLU A 1 104 ? -5.983 0.750 16.800 1.00 93.50 104 GLU A O 1
ATOM 832 N N . LYS A 1 105 ? -3.819 1.291 16.554 1.00 90.94 105 LYS A N 1
ATOM 833 C CA . LYS A 1 105 ? -3.574 1.527 17.987 1.00 90.94 105 LYS A CA 1
ATOM 834 C C . LYS A 1 105 ? -4.288 2.768 18.517 1.00 90.94 105 LYS A C 1
ATOM 836 O O . LYS A 1 105 ? -4.748 2.749 19.655 1.00 90.94 105 LYS A O 1
ATOM 841 N N . LYS A 1 106 ? -4.329 3.851 17.735 1.00 88.75 106 LYS A N 1
ATOM 842 C CA . LYS A 1 106 ? -4.874 5.147 18.173 1.00 88.75 106 LYS A CA 1
ATOM 843 C C . LYS A 1 106 ? -6.366 5.306 17.880 1.00 88.75 106 LYS A C 1
ATOM 845 O O . LYS A 1 106 ? -7.086 5.841 18.714 1.00 88.75 106 LYS A O 1
ATOM 850 N N . GLY A 1 107 ? -6.810 4.870 16.703 1.00 86.19 107 GLY A N 1
ATOM 851 C CA . GLY A 1 107 ? -8.184 5.012 16.210 1.00 86.19 107 GLY A CA 1
ATOM 852 C C . GLY A 1 107 ? -9.037 3.747 16.335 1.00 86.19 107 GLY A C 1
ATOM 853 O O . GLY A 1 107 ? -10.238 3.800 16.086 1.00 86.19 107 GLY A O 1
ATOM 854 N N . GLY A 1 108 ? -8.441 2.620 16.737 1.00 90.19 108 GLY A N 1
ATOM 855 C CA . GLY A 1 108 ? -9.102 1.319 16.755 1.00 90.19 108 GLY A CA 1
ATOM 856 C C . GLY A 1 108 ? -9.106 0.640 15.384 1.00 90.19 108 GLY A C 1
ATOM 857 O O . GLY A 1 108 ? -8.708 1.204 14.366 1.00 90.19 108 GLY A O 1
ATOM 858 N N . THR A 1 109 ? -9.540 -0.618 15.353 1.00 93.88 109 THR A N 1
ATOM 859 C CA . THR A 1 109 ? -9.610 -1.401 14.114 1.00 93.88 109 THR A CA 1
ATOM 860 C C . THR A 1 109 ? -11.007 -1.318 13.503 1.00 93.88 109 THR A C 1
ATOM 862 O O . THR A 1 109 ? -11.965 -1.824 14.085 1.00 93.88 109 THR A O 1
ATOM 865 N N . THR A 1 110 ? -11.109 -0.748 12.303 1.00 94.19 110 THR A N 1
ATOM 866 C CA . THR A 1 110 ? -12.324 -0.750 11.470 1.00 94.19 110 THR A CA 1
ATOM 867 C C . THR A 1 110 ? -12.201 -1.765 10.334 1.00 94.19 110 THR A C 1
ATOM 869 O O . THR A 1 110 ? -11.110 -2.273 10.059 1.00 94.19 110 THR A O 1
ATOM 872 N N . ASP A 1 111 ? -13.304 -2.087 9.659 1.00 95.56 111 ASP A N 1
ATOM 873 C CA . ASP A 1 111 ? -13.244 -2.980 8.498 1.00 95.56 111 ASP A CA 1
ATOM 874 C C . ASP A 1 111 ? -12.533 -2.319 7.313 1.00 95.56 111 ASP A C 1
ATOM 876 O O . ASP A 1 111 ? -11.729 -2.984 6.665 1.00 95.56 111 ASP A O 1
ATOM 880 N N . GLN A 1 112 ? -12.710 -1.009 7.104 1.00 95.25 112 GLN A N 1
ATOM 881 C CA . GLN A 1 112 ? -11.947 -0.239 6.114 1.00 95.25 112 GLN A CA 1
ATOM 882 C C . GLN A 1 112 ? -10.439 -0.356 6.359 1.00 95.25 112 GLN A C 1
ATOM 884 O O . GLN A 1 112 ? -9.681 -0.658 5.442 1.00 95.25 112 GLN A O 1
ATOM 889 N N . LEU A 1 113 ? -10.004 -0.211 7.614 1.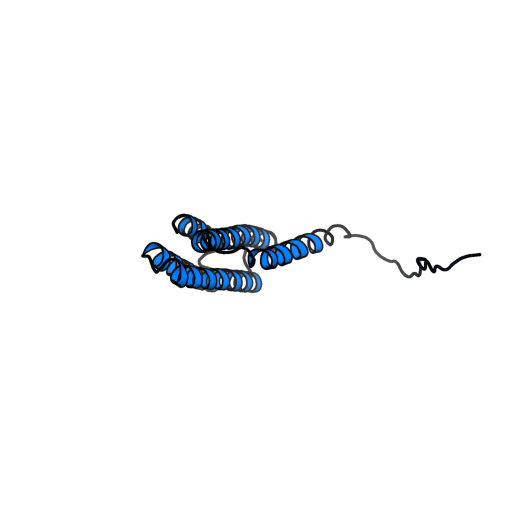00 95.81 113 LEU A N 1
ATOM 890 C CA . LEU A 1 113 ? -8.589 -0.293 7.969 1.00 95.81 113 LEU A CA 1
ATOM 891 C C . LEU A 1 113 ? -8.014 -1.703 7.760 1.00 95.81 113 LEU A C 1
ATOM 893 O O . LEU A 1 113 ? -6.865 -1.844 7.340 1.00 95.81 113 LEU A O 1
ATOM 897 N N . LYS A 1 114 ? -8.807 -2.759 8.003 1.00 96.06 114 LYS A N 1
ATOM 898 C CA . LYS A 1 114 ? -8.410 -4.145 7.693 1.00 96.06 114 LYS A CA 1
ATOM 899 C C . LYS A 1 114 ? -8.279 -4.378 6.190 1.00 96.06 114 LYS A C 1
ATOM 901 O O . LYS A 1 114 ? -7.322 -5.037 5.788 1.00 96.06 114 LYS A O 1
ATOM 906 N N . GLN A 1 115 ? -9.226 -3.873 5.397 1.00 96.75 115 GLN A N 1
ATOM 907 C CA . GLN A 1 115 ? -9.192 -4.009 3.939 1.00 96.75 115 GLN A CA 1
ATOM 908 C C . GLN A 1 115 ? -7.985 -3.279 3.363 1.00 96.75 115 GLN A C 1
ATOM 910 O O . GLN A 1 115 ? -7.172 -3.912 2.701 1.00 96.75 115 GLN A O 1
ATOM 915 N N . PHE A 1 116 ? -7.768 -2.024 3.757 1.00 97.88 116 PHE A N 1
ATOM 916 C CA . PHE A 1 116 ? -6.599 -1.260 3.329 1.00 97.88 116 PHE A CA 1
ATOM 917 C C . PHE A 1 116 ? -5.279 -1.954 3.696 1.00 97.88 116 PHE A C 1
ATOM 919 O O . PHE A 1 116 ? -4.380 -2.121 2.876 1.00 97.88 116 PHE A O 1
ATOM 926 N N . LYS A 1 117 ? -5.162 -2.462 4.929 1.00 97.69 117 LYS A N 1
ATOM 927 C CA . LYS A 1 117 ? -3.991 -3.238 5.366 1.00 97.69 117 LYS A CA 1
ATOM 928 C C . LYS A 1 117 ? -3.760 -4.496 4.529 1.00 97.69 117 LYS A C 1
ATOM 930 O O . LYS A 1 117 ? -2.610 -4.905 4.359 1.00 97.69 117 LYS A O 1
ATOM 935 N N . LEU A 1 118 ? -4.831 -5.155 4.089 1.00 97.50 118 LEU A N 1
ATOM 936 C CA . LEU A 1 118 ? -4.747 -6.309 3.203 1.00 97.50 118 LEU A CA 1
ATOM 937 C C . LEU A 1 118 ? -4.307 -5.871 1.806 1.00 97.50 118 LEU A C 1
ATOM 939 O O . LEU A 1 118 ? -3.361 -6.453 1.290 1.00 97.50 118 LEU A O 1
ATOM 943 N N . ALA A 1 119 ? -4.905 -4.818 1.253 1.00 97.50 119 ALA A N 1
ATOM 944 C CA . ALA A 1 119 ? -4.560 -4.285 -0.057 1.00 97.50 119 ALA A CA 1
ATOM 945 C C . ALA A 1 119 ? -3.087 -3.880 -0.152 1.00 97.50 119 ALA A C 1
ATOM 947 O O . ALA A 1 119 ? -2.423 -4.272 -1.107 1.00 97.50 119 ALA A O 1
ATOM 948 N N . VAL A 1 120 ? -2.535 -3.203 0.864 1.00 98.00 120 VAL A N 1
ATOM 949 C CA . VAL A 1 120 ? -1.103 -2.843 0.891 1.00 98.00 120 VAL A CA 1
ATOM 950 C C . VAL A 1 120 ? -0.213 -4.091 0.853 1.00 98.00 120 VAL A C 1
ATOM 952 O O . VAL A 1 120 ? 0.780 -4.124 0.134 1.00 98.00 120 VAL A O 1
AT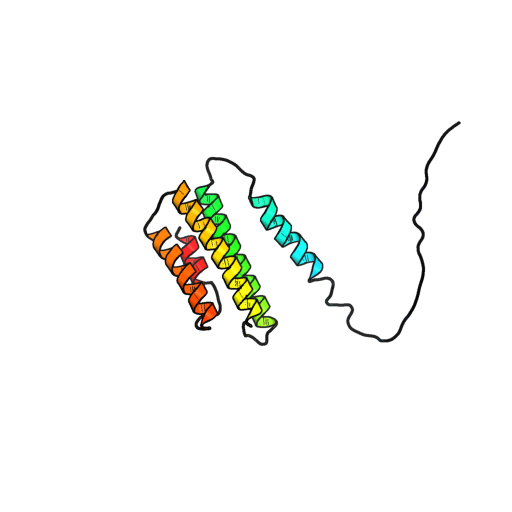OM 955 N N . LYS A 1 121 ? -0.564 -5.151 1.596 1.00 97.81 121 LYS A N 1
ATOM 956 C CA . LYS A 1 121 ? 0.190 -6.418 1.556 1.00 97.81 121 LYS A CA 1
ATOM 957 C C . LYS A 1 121 ? 0.079 -7.113 0.204 1.00 97.81 121 LYS A C 1
ATOM 959 O O . LYS A 1 121 ? 1.059 -7.691 -0.252 1.00 97.81 121 LYS A O 1
ATOM 964 N N . THR A 1 122 ? -1.105 -7.077 -0.399 1.00 97.69 122 THR A N 1
ATOM 965 C CA . THR A 1 122 ? -1.340 -7.622 -1.734 1.00 97.69 122 THR A CA 1
ATOM 966 C C . THR A 1 122 ? -0.494 -6.880 -2.763 1.00 97.69 122 THR A C 1
ATOM 968 O O . THR A 1 122 ? 0.238 -7.537 -3.490 1.00 97.69 122 THR A O 1
ATOM 971 N N . HIS A 1 123 ? -0.470 -5.543 -2.729 1.00 97.56 123 HIS A N 1
ATOM 972 C CA . HIS A 1 123 ? 0.338 -4.728 -3.641 1.00 97.56 123 HIS A CA 1
ATOM 973 C C . HIS A 1 123 ? 1.832 -5.042 -3.538 1.00 97.56 123 HIS A C 1
ATOM 975 O O . HIS A 1 123 ? 2.481 -5.191 -4.564 1.00 97.56 123 HIS A O 1
ATOM 981 N N . ILE A 1 124 ? 2.379 -5.222 -2.328 1.00 97.25 124 ILE A N 1
ATOM 982 C CA . ILE A 1 124 ? 3.784 -5.644 -2.155 1.00 97.25 124 ILE A CA 1
ATOM 983 C C . ILE A 1 124 ? 4.063 -6.940 -2.936 1.00 97.25 124 ILE A C 1
ATOM 985 O O . ILE A 1 124 ? 5.010 -7.011 -3.713 1.00 97.25 124 ILE A O 1
ATOM 989 N N . ASN A 1 125 ? 3.212 -7.956 -2.776 1.00 96.31 125 ASN A N 1
ATOM 990 C CA . ASN A 1 125 ? 3.365 -9.228 -3.486 1.00 96.31 125 ASN A CA 1
ATOM 991 C C . ASN A 1 125 ? 3.139 -9.087 -5.006 1.00 96.31 125 ASN A C 1
ATOM 993 O O . ASN A 1 125 ? 3.787 -9.756 -5.809 1.00 96.31 125 ASN A O 1
ATOM 997 N N . GLU A 1 126 ? 2.206 -8.237 -5.422 1.00 95.69 126 GLU A N 1
ATOM 998 C CA . GLU A 1 126 ? 1.905 -7.988 -6.834 1.00 95.69 126 GLU A CA 1
ATOM 999 C C . GLU A 1 126 ? 3.033 -7.219 -7.544 1.00 95.69 126 GLU A C 1
ATOM 1001 O O . GLU A 1 126 ? 3.337 -7.526 -8.695 1.00 95.69 126 GLU A O 1
ATOM 1006 N N . PHE A 1 127 ? 3.731 -6.304 -6.862 1.00 94.62 127 PHE A N 1
ATOM 1007 C CA . PHE A 1 127 ? 4.967 -5.701 -7.375 1.00 94.62 127 PHE A CA 1
ATOM 1008 C C . PHE A 1 127 ? 6.097 -6.731 -7.487 1.00 94.62 127 PHE A C 1
ATOM 1010 O O . PHE A 1 127 ? 6.782 -6.774 -8.506 1.00 94.62 127 PHE A O 1
ATOM 1017 N N . GLU A 1 128 ? 6.269 -7.608 -6.491 1.00 93.25 128 GLU A N 1
ATOM 1018 C CA . GLU A 1 128 ? 7.281 -8.682 -6.532 1.00 93.25 128 GLU A CA 1
ATOM 1019 C C . GLU A 1 128 ? 7.052 -9.673 -7.679 1.00 93.25 128 GLU A C 1
ATOM 1021 O O . GLU A 1 128 ? 8.005 -10.225 -8.231 1.00 93.25 128 GLU A O 1
ATOM 1026 N N . THR A 1 129 ? 5.790 -9.902 -8.042 1.00 93.81 129 THR A N 1
ATOM 1027 C CA . THR A 1 129 ? 5.400 -10.804 -9.135 1.00 93.81 129 THR A CA 1
ATOM 1028 C C . THR A 1 129 ? 5.217 -10.092 -10.477 1.00 93.81 129 THR A C 1
ATOM 1030 O O . THR A 1 129 ? 4.989 -10.760 -11.486 1.00 93.81 129 THR A O 1
ATOM 1033 N N . GLY A 1 130 ? 5.347 -8.762 -10.508 1.00 91.12 130 GLY A N 1
ATOM 1034 C CA . GLY A 1 130 ? 5.208 -7.936 -11.709 1.00 91.12 130 GLY A CA 1
ATOM 1035 C C . GLY A 1 130 ? 3.780 -7.847 -12.256 1.00 91.12 130 GLY A C 1
ATOM 1036 O O . GLY A 1 130 ? 3.599 -7.536 -13.431 1.00 91.12 130 GLY A O 1
ATOM 1037 N N . THR A 1 131 ? 2.761 -8.150 -11.447 1.00 91.31 131 THR A N 1
ATOM 1038 C CA . THR A 1 131 ? 1.352 -8.137 -11.878 1.00 91.31 131 THR A CA 1
ATOM 1039 C C . THR A 1 131 ? 0.705 -6.756 -11.800 1.00 91.31 131 THR A C 1
ATOM 1041 O O . THR A 1 131 ? -0.342 -6.551 -12.410 1.00 91.31 131 THR A O 1
ATOM 1044 N N . ILE A 1 132 ? 1.319 -5.817 -11.077 1.00 91.94 132 ILE A N 1
ATOM 1045 C CA . ILE A 1 132 ? 0.942 -4.397 -11.040 1.00 91.94 132 ILE A CA 1
ATOM 1046 C C . ILE A 1 132 ? 2.174 -3.515 -11.253 1.00 91.94 132 ILE A C 1
ATOM 1048 O O . ILE A 1 132 ? 3.308 -3.971 -11.101 1.00 91.94 132 ILE A O 1
ATOM 1052 N N . GLN A 1 133 ? 1.944 -2.246 -11.600 1.00 91.19 133 GLN A N 1
ATOM 1053 C CA . GLN A 1 133 ? 3.008 -1.272 -11.877 1.00 91.19 133 GLN A CA 1
ATOM 1054 C C . GLN A 1 133 ? 2.701 0.139 -11.340 1.00 91.19 133 GLN A C 1
ATOM 1056 O O . GLN A 1 133 ? 3.327 1.113 -11.769 1.00 91.19 133 GLN A O 1
ATOM 1061 N N . ASP A 1 134 ? 1.726 0.269 -10.440 1.00 93.88 134 ASP A N 1
ATOM 1062 C CA . ASP A 1 134 ? 1.318 1.531 -9.817 1.00 93.88 134 ASP A CA 1
ATOM 1063 C C . ASP A 1 134 ? 0.663 1.293 -8.447 1.00 93.88 134 ASP A C 1
ATOM 1065 O O . ASP A 1 134 ? 0.444 0.152 -8.034 1.00 93.88 134 ASP A O 1
ATOM 1069 N N . VAL A 1 135 ? 0.396 2.381 -7.722 1.00 96.69 135 VAL A N 1
ATOM 1070 C CA . VAL A 1 135 ? -0.229 2.364 -6.387 1.00 96.69 135 VAL A CA 1
ATOM 1071 C C . VAL A 1 135 ? -1.569 3.103 -6.363 1.00 96.69 135 VAL A C 1
ATOM 1073 O O . VAL A 1 135 ? -2.095 3.417 -5.292 1.00 96.69 135 VAL A O 1
ATOM 1076 N N . SER A 1 136 ? -2.159 3.366 -7.531 1.00 95.69 136 SER A N 1
ATOM 1077 C CA . SER A 1 136 ? -3.365 4.188 -7.671 1.00 95.69 136 SER A CA 1
ATOM 1078 C C . SER A 1 136 ? -4.558 3.626 -6.885 1.00 95.69 136 SER A C 1
ATOM 1080 O O . SER A 1 136 ? -5.298 4.375 -6.238 1.00 95.69 136 SER A O 1
ATOM 1082 N N . ALA A 1 137 ? -4.707 2.298 -6.855 1.00 94.81 137 ALA A N 1
ATOM 1083 C CA . ALA A 1 137 ? -5.730 1.619 -6.066 1.00 94.81 137 ALA A CA 1
ATOM 1084 C C . ALA A 1 137 ? -5.535 1.836 -4.554 1.00 94.81 137 ALA A C 1
ATOM 1086 O O . ALA A 1 137 ? -6.505 2.099 -3.841 1.00 94.81 137 ALA A O 1
ATOM 1087 N N . LEU A 1 138 ? -4.289 1.821 -4.060 1.00 97.25 138 LEU A N 1
ATOM 1088 C CA . LEU A 1 138 ? -4.002 2.118 -2.653 1.00 97.25 138 LEU A CA 1
ATOM 1089 C C . LEU A 1 138 ? -4.341 3.562 -2.292 1.00 97.25 138 LEU A C 1
ATOM 1091 O O . LEU A 1 138 ? -4.863 3.795 -1.205 1.00 97.25 138 LEU A O 1
ATOM 1095 N N . ILE A 1 139 ? -4.086 4.524 -3.181 1.00 96.19 139 ILE A N 1
ATOM 1096 C CA . ILE A 1 139 ? -4.465 5.929 -2.958 1.00 96.19 139 ILE A CA 1
ATOM 1097 C C . ILE A 1 139 ? -5.988 6.049 -2.824 1.00 96.19 139 ILE A C 1
ATOM 1099 O O . ILE A 1 139 ? -6.492 6.706 -1.912 1.00 96.19 139 ILE A O 1
ATOM 1103 N N . GLN A 1 140 ? -6.745 5.385 -3.700 1.00 95.00 140 GLN A N 1
ATOM 1104 C CA . GLN A 1 140 ? -8.208 5.388 -3.626 1.00 95.00 140 GLN A CA 1
ATOM 1105 C C . GLN A 1 140 ? -8.718 4.786 -2.314 1.00 95.00 140 GLN A C 1
ATOM 1107 O O . GLN A 1 140 ? -9.621 5.347 -1.693 1.00 95.00 140 GLN A O 1
ATOM 1112 N N . GLU A 1 141 ? -8.137 3.677 -1.861 1.00 93.62 141 GLU A N 1
ATOM 1113 C CA . GLU A 1 141 ? -8.508 3.075 -0.582 1.00 93.62 141 GLU A CA 1
ATOM 1114 C C . GLU A 1 141 ? -8.102 3.936 0.622 1.00 93.62 141 GLU A C 1
ATOM 1116 O O . GLU A 1 141 ? -8.881 4.065 1.567 1.00 93.62 141 GLU A O 1
ATOM 1121 N N . ALA A 1 142 ? -6.930 4.575 0.579 1.00 93.44 142 ALA A N 1
ATOM 1122 C CA . ALA A 1 142 ? -6.437 5.450 1.642 1.00 93.44 142 ALA A CA 1
ATOM 1123 C C . ALA A 1 142 ? -7.324 6.688 1.859 1.00 93.44 142 ALA A C 1
ATOM 1125 O O . ALA A 1 142 ? -7.458 7.157 2.991 1.00 93.44 142 ALA A O 1
ATOM 1126 N N . ASN A 1 143 ? -7.981 7.183 0.807 1.00 90.38 143 ASN A N 1
ATOM 1127 C CA . ASN A 1 143 ? -8.966 8.265 0.893 1.00 90.38 143 ASN A CA 1
ATOM 1128 C C . ASN A 1 143 ? -10.262 7.862 1.625 1.00 90.38 143 ASN A C 1
ATOM 1130 O O . ASN A 1 143 ? -11.042 8.733 2.007 1.00 90.38 143 ASN A O 1
ATOM 1134 N N . ASN A 1 144 ? -10.495 6.561 1.827 1.00 88.94 144 ASN A N 1
ATOM 1135 C CA . ASN A 1 144 ? -11.676 6.021 2.507 1.00 88.94 144 ASN A CA 1
ATOM 1136 C C . ASN A 1 144 ? -11.408 5.606 3.971 1.00 88.94 144 ASN A C 1
ATOM 1138 O O . ASN A 1 144 ? -12.286 5.004 4.600 1.00 88.94 144 ASN A O 1
ATOM 1142 N N . LEU A 1 145 ? -10.209 5.881 4.504 1.00 88.12 145 LEU A N 1
ATOM 1143 C CA . LEU A 1 145 ? -9.824 5.620 5.900 1.00 88.12 145 LEU A CA 1
ATOM 1144 C C . LEU A 1 145 ? -10.416 6.644 6.871 1.00 88.12 145 LEU A C 1
ATOM 1146 O O . LEU A 1 145 ? -10.788 6.243 7.999 1.00 88.12 145 LEU A O 1
#

Organism: NCBI:txid1890302

Foldseek 3Di:
DDDDDDDDDDDDDDDDDDDDDDPPPPPPVVVVVVVVVVVVPVLPDDDDDCLLVSLLVVLLVLQVVLQVVLVVCCVVVVNDHDPVNLVVLLVSLVVSLVSLVVNCVPVNDDPLSVVLNVVSVVVNVCSVVVVDRGCVVSSVSSVVD

Sequence (145 aa):
MKKYLILITSISLFLGLTGCDDAHDQANNTIKNTDQNNIKTNIANNQSSNDVEQLKSFINNILSQLDEEIEIWKETNDGELNQDNIKGINEDLSFVLKYVKELEKKGGTTDQLKQFKLAVKTHINEFETGTIQDVSALIQEANNL

pLDDT: mean 75.71, std 24.88, range [29.22, 98.0]